Protein AF-A0A8R7JVH5-F1 (afdb_monomer_lite)

Organism: Triticum urartu (NCBI:txid4572)

pLDDT: mean 82.95, std 10.67, range [56.03, 96.56]

Structure (mmCIF, N/CA/C/O backbone):
data_AF-A0A8R7JVH5-F1
#
_entry.id   AF-A0A8R7JVH5-F1
#
loop_
_atom_site.group_PDB
_atom_site.id
_atom_site.type_symbol
_atom_site.label_atom_id
_atom_site.label_alt_id
_atom_site.label_comp_id
_atom_site.label_asym_id
_atom_site.label_entity_id
_atom_site.label_seq_id
_atom_site.pdbx_PDB_ins_code
_atom_site.Cartn_x
_atom_site.Cartn_y
_atom_site.Cartn_z
_atom_site.occupancy
_atom_site.B_iso_or_equiv
_atom_site.auth_seq_id
_atom_site.auth_comp_id
_atom_site.auth_asym_id
_atom_site.auth_atom_id
_atom_site.pdbx_PDB_model_num
ATOM 1 N N . MET A 1 1 ? 11.569 -6.814 -22.263 1.00 61.06 1 MET A N 1
ATOM 2 C CA . MET A 1 1 ? 10.632 -6.630 -23.396 1.00 61.06 1 MET A CA 1
ATOM 3 C C . MET A 1 1 ? 9.376 -7.491 -23.248 1.00 61.06 1 MET A C 1
ATOM 5 O O . MET A 1 1 ? 8.297 -6.925 -23.209 1.00 61.06 1 MET A O 1
ATOM 9 N N . ALA A 1 2 ? 9.496 -8.814 -23.059 1.00 65.81 2 ALA A N 1
ATOM 10 C CA . ALA A 1 2 ? 8.352 -9.741 -23.009 1.00 65.81 2 ALA A CA 1
ATOM 11 C C . ALA A 1 2 ? 7.255 -9.383 -21.983 1.00 65.81 2 ALA A C 1
ATOM 13 O O . ALA A 1 2 ? 6.077 -9.398 -22.316 1.00 65.81 2 ALA A O 1
ATOM 14 N N . ALA A 1 3 ? 7.624 -8.980 -20.762 1.00 66.06 3 ALA A N 1
ATOM 15 C CA . ALA A 1 3 ? 6.644 -8.572 -19.749 1.00 66.06 3 ALA A CA 1
ATOM 16 C C . ALA A 1 3 ? 5.829 -7.330 -20.166 1.00 66.06 3 ALA A C 1
ATOM 18 O O . ALA A 1 3 ? 4.646 -7.238 -19.873 1.00 66.06 3 ALA A O 1
ATOM 19 N N . PHE A 1 4 ? 6.441 -6.388 -20.891 1.00 68.06 4 PHE A N 1
ATOM 20 C CA . PHE A 1 4 ? 5.753 -5.194 -21.391 1.00 68.06 4 PHE A CA 1
ATOM 21 C C . PHE A 1 4 ? 4.767 -5.526 -22.515 1.00 68.06 4 PHE A C 1
ATOM 23 O O . PHE A 1 4 ? 3.662 -4.993 -22.540 1.00 68.06 4 PHE A O 1
ATOM 30 N N . GLU A 1 5 ? 5.157 -6.414 -23.429 1.00 69.81 5 GLU A N 1
ATOM 31 C CA . GLU A 1 5 ? 4.291 -6.882 -24.515 1.00 69.81 5 GLU A CA 1
ATOM 32 C C . GLU A 1 5 ? 3.105 -7.688 -23.984 1.00 69.81 5 GLU A C 1
ATOM 34 O O . GLU A 1 5 ? 1.975 -7.471 -24.417 1.00 69.81 5 GLU A O 1
ATOM 39 N N . LEU A 1 6 ? 3.338 -8.528 -22.972 1.00 69.81 6 LEU A N 1
ATOM 40 C CA . LEU A 1 6 ? 2.281 -9.232 -22.250 1.00 69.81 6 LEU A CA 1
ATOM 41 C C . LEU A 1 6 ? 1.278 -8.239 -21.646 1.00 69.81 6 LEU A C 1
ATOM 43 O O . LEU A 1 6 ? 0.077 -8.389 -21.833 1.00 69.81 6 LEU A O 1
ATOM 47 N N . CYS A 1 7 ? 1.748 -7.139 -21.057 1.00 69.19 7 CYS A N 1
ATOM 48 C CA . CYS A 1 7 ? 0.883 -6.087 -20.509 1.00 69.19 7 CYS A CA 1
ATOM 49 C C . CYS A 1 7 ? 0.197 -5.183 -21.535 1.00 69.19 7 CYS A C 1
ATOM 51 O O . CYS A 1 7 ? -0.615 -4.334 -21.158 1.00 69.19 7 CYS A O 1
ATOM 53 N N . LYS A 1 8 ? 0.495 -5.367 -22.824 1.00 68.12 8 LYS A N 1
ATOM 54 C CA . LYS A 1 8 ? -0.235 -4.758 -23.938 1.00 68.12 8 LYS A CA 1
ATOM 55 C C . LYS A 1 8 ? -1.264 -5.696 -24.568 1.00 68.12 8 LYS A C 1
ATOM 57 O O . LYS A 1 8 ? -1.973 -5.259 -25.475 1.00 68.12 8 LYS A O 1
ATOM 62 N N . THR A 1 9 ? -1.369 -6.952 -24.120 1.00 66.06 9 THR A N 1
ATOM 63 C CA . THR A 1 9 ? -2.405 -7.850 -24.642 1.00 66.06 9 THR A CA 1
ATOM 64 C C . THR A 1 9 ? -3.808 -7.335 -24.291 1.00 66.06 9 THR A C 1
ATOM 66 O O . THR A 1 9 ? -4.029 -6.780 -23.213 1.00 66.06 9 THR A O 1
ATOM 69 N N . PRO A 1 10 ? -4.765 -7.438 -25.230 1.00 57.81 10 PRO A N 1
ATOM 70 C CA . PRO A 1 10 ? -5.946 -6.581 -25.221 1.00 57.81 10 PRO A CA 1
ATOM 71 C C . PRO A 1 10 ? -7.013 -6.943 -24.184 1.00 57.81 10 PRO A C 1
ATOM 73 O O . PRO A 1 10 ? -7.925 -6.138 -23.991 1.00 57.81 10 PRO A O 1
ATOM 76 N N . ASN A 1 11 ? -6.960 -8.114 -23.535 1.00 64.19 11 ASN A N 1
ATOM 77 C CA . ASN A 1 11 ? -8.100 -8.555 -22.735 1.00 64.19 11 ASN A CA 1
ATOM 78 C C . ASN A 1 11 ? -7.737 -9.473 -21.557 1.00 64.19 11 ASN A C 1
ATOM 80 O O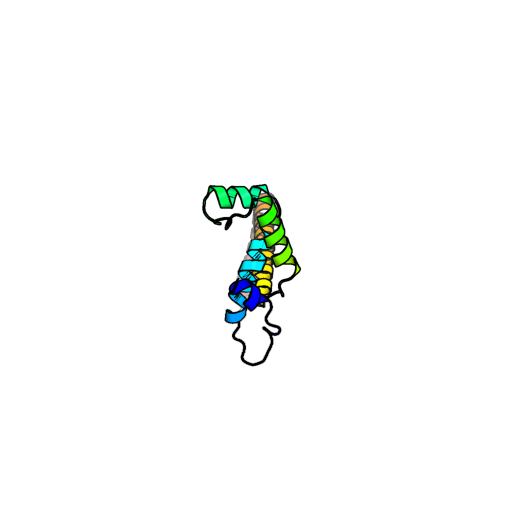 . ASN A 1 11 ? -7.743 -10.688 -21.698 1.00 64.19 11 ASN A O 1
ATOM 84 N N . PHE A 1 12 ? -7.500 -8.884 -20.380 1.00 62.88 12 PHE A N 1
ATOM 85 C CA . PHE A 1 12 ? -7.428 -9.623 -19.108 1.00 62.88 12 PHE A CA 1
ATOM 86 C C . PHE A 1 12 ? -8.813 -9.955 -18.520 1.00 62.88 12 PHE A C 1
ATOM 88 O O . PHE A 1 12 ? -8.907 -10.632 -17.509 1.00 62.88 12 PHE A O 1
ATOM 95 N N . GLU A 1 13 ? -9.889 -9.478 -19.154 1.00 59.78 13 GLU A N 1
ATOM 96 C CA . GLU A 1 13 ? -11.288 -9.685 -18.742 1.00 59.78 13 GLU A CA 1
ATOM 97 C C . GLU A 1 13 ? -12.018 -10.701 -19.646 1.00 59.78 13 GLU A C 1
ATOM 99 O O . GLU A 1 13 ? -13.223 -10.915 -19.513 1.00 59.78 13 GLU A O 1
ATOM 104 N N . ALA A 1 14 ? -11.316 -11.311 -20.608 1.00 64.88 14 ALA A N 1
ATOM 105 C CA . ALA A 1 14 ? -11.906 -12.302 -21.501 1.00 64.88 14 ALA A CA 1
ATOM 106 C C . ALA A 1 14 ? -12.155 -13.634 -20.779 1.00 64.88 14 ALA A C 1
ATOM 108 O O . ALA A 1 14 ? -11.360 -14.071 -19.948 1.00 64.88 14 ALA A O 1
ATOM 109 N N . ALA A 1 15 ? -13.246 -14.313 -21.145 1.00 56.03 15 ALA A N 1
ATOM 110 C CA . ALA A 1 15 ? -13.568 -15.633 -20.613 1.00 56.03 15 ALA A CA 1
ATOM 111 C C . ALA A 1 15 ? -12.416 -16.620 -20.883 1.00 56.03 15 ALA A C 1
ATOM 113 O O . ALA A 1 15 ? -12.089 -16.890 -22.038 1.00 56.03 15 ALA A O 1
ATOM 114 N N . GLY A 1 16 ? -11.819 -17.153 -19.812 1.00 61.53 16 GLY A N 1
ATOM 115 C CA . GLY A 1 16 ? -10.716 -18.117 -19.874 1.00 61.53 16 GLY A CA 1
ATOM 116 C C . GLY A 1 16 ? -9.324 -17.550 -19.578 1.00 61.53 16 GLY A C 1
ATOM 117 O O . GLY A 1 16 ? -8.377 -18.330 -19.553 1.00 61.53 16 GLY A O 1
ATOM 118 N N . VAL A 1 17 ? -9.193 -16.243 -19.332 1.00 63.72 17 VAL A N 1
ATOM 119 C CA . VAL A 1 17 ? -7.944 -15.646 -18.833 1.00 63.72 17 VAL A CA 1
ATOM 120 C C . VAL A 1 17 ? -7.874 -15.832 -17.323 1.00 63.72 17 VAL A C 1
ATOM 122 O O . VAL A 1 17 ? -8.851 -15.568 -16.621 1.00 63.72 17 VAL A O 1
ATOM 125 N N . GLN A 1 18 ? -6.746 -16.343 -16.838 1.00 64.88 18 GLN A N 1
ATOM 126 C CA . GLN A 1 18 ? -6.517 -16.521 -15.411 1.00 64.88 18 GLN A CA 1
ATOM 127 C C . GLN A 1 18 ? -6.127 -15.172 -14.810 1.00 64.88 18 GLN A C 1
ATOM 129 O O . GLN A 1 18 ? -5.401 -14.399 -15.437 1.00 64.88 18 GLN A O 1
ATOM 134 N N . ASP A 1 19 ? -6.597 -14.860 -13.601 1.00 64.31 19 ASP A N 1
ATOM 135 C CA . ASP A 1 19 ? -6.257 -13.590 -12.948 1.00 64.31 19 ASP A CA 1
ATOM 136 C C . ASP A 1 19 ? -4.727 -13.421 -12.877 1.00 64.31 19 ASP A C 1
ATOM 138 O O . ASP A 1 19 ? -4.201 -12.309 -13.035 1.00 64.31 19 ASP A O 1
ATOM 142 N N . GLU A 1 20 ? -4.009 -14.538 -12.694 1.00 67.88 20 GLU A N 1
ATOM 143 C CA . GLU A 1 20 ? -2.551 -14.674 -12.657 1.00 67.88 20 GLU A CA 1
ATOM 144 C C . GLU A 1 20 ? -1.863 -14.072 -13.891 1.00 67.88 20 GLU A C 1
ATOM 146 O O . GLU A 1 20 ? -0.769 -13.511 -13.770 1.00 67.88 20 GLU A O 1
ATOM 151 N N . ASP A 1 21 ? -2.529 -14.082 -15.048 1.00 68.44 21 ASP A N 1
ATOM 152 C CA . ASP A 1 21 ? -2.011 -13.533 -16.303 1.00 68.44 21 ASP A CA 1
ATOM 153 C C . ASP A 1 21 ? -1.853 -12.001 -16.236 1.00 68.44 21 ASP A C 1
ATOM 155 O O . ASP A 1 21 ? -1.035 -11.415 -16.947 1.00 68.44 21 ASP A O 1
ATOM 159 N N . SER A 1 22 ? -2.578 -11.334 -15.328 1.00 71.69 22 SER A N 1
ATOM 160 C CA . SER A 1 22 ? -2.493 -9.885 -15.089 1.00 71.69 22 SER A CA 1
ATOM 161 C C . SER A 1 22 ? -1.562 -9.493 -13.930 1.00 71.69 22 SER A C 1
ATOM 163 O O . SER A 1 22 ? -1.324 -8.298 -13.693 1.00 71.69 22 SER A O 1
ATOM 165 N N . ALA A 1 23 ? -1.015 -10.469 -13.193 1.00 72.75 23 ALA A N 1
ATOM 166 C CA . ALA A 1 23 ? -0.214 -10.225 -11.992 1.00 72.75 23 ALA A CA 1
ATOM 167 C C . ALA A 1 23 ? 1.064 -9.435 -12.308 1.00 72.75 23 ALA A C 1
ATOM 169 O O . ALA A 1 23 ? 1.354 -8.431 -11.655 1.00 72.75 23 ALA A O 1
ATOM 170 N N . VAL A 1 24 ? 1.792 -9.824 -13.360 1.00 76.44 24 VAL A N 1
ATOM 171 C CA . VAL A 1 24 ? 3.033 -9.148 -13.785 1.00 76.44 24 VAL A CA 1
ATOM 172 C C . VAL A 1 24 ? 2.771 -7.675 -14.113 1.00 76.44 24 VAL A C 1
ATOM 174 O O . VAL A 1 24 ? 3.516 -6.796 -13.678 1.00 76.44 24 VAL A O 1
ATOM 177 N N . CYS A 1 25 ? 1.672 -7.387 -14.809 1.00 76.81 25 CYS A N 1
ATOM 178 C CA . CYS A 1 25 ? 1.272 -6.026 -15.167 1.00 76.81 25 CYS A CA 1
ATOM 179 C C . CYS A 1 25 ? 0.890 -5.204 -13.949 1.00 76.81 25 CYS A C 1
ATOM 181 O O . CYS A 1 25 ? 1.239 -4.029 -13.846 1.00 76.81 25 CYS A O 1
ATOM 183 N N . SER A 1 26 ? 0.235 -5.849 -12.991 1.00 76.00 26 SER A N 1
ATOM 184 C CA . SER A 1 26 ? -0.165 -5.219 -11.745 1.00 76.00 26 SER A CA 1
ATOM 185 C C . SER A 1 26 ? 1.038 -4.811 -10.892 1.00 76.00 26 SER A C 1
ATOM 187 O O . SER A 1 26 ? 1.087 -3.683 -10.397 1.00 76.00 26 SER A O 1
ATOM 189 N N . TYR A 1 27 ? 2.052 -5.676 -10.788 1.00 80.06 27 TYR A N 1
ATOM 190 C CA . TYR A 1 27 ? 3.306 -5.346 -10.106 1.00 80.06 27 TYR A CA 1
ATOM 191 C C . TYR A 1 27 ? 4.104 -4.266 -10.833 1.00 80.06 27 TYR A C 1
ATOM 193 O O . TYR A 1 27 ? 4.600 -3.349 -10.183 1.00 80.06 27 TYR A O 1
ATOM 201 N N . LEU A 1 28 ? 4.199 -4.328 -12.164 1.00 83.31 28 LEU A N 1
ATOM 202 C CA . LEU A 1 28 ? 4.896 -3.307 -12.951 1.00 83.31 28 LEU A CA 1
ATOM 203 C C . LEU A 1 28 ? 4.243 -1.930 -12.812 1.00 83.31 28 LEU A C 1
ATOM 205 O O . LEU A 1 28 ? 4.949 -0.932 -12.690 1.00 83.31 28 LEU A O 1
ATOM 209 N N . HIS A 1 29 ? 2.912 -1.871 -12.778 1.00 82.75 29 HIS A N 1
ATOM 210 C CA . HIS A 1 29 ? 2.186 -0.618 -12.598 1.00 82.75 29 HIS A CA 1
ATOM 211 C C . HIS A 1 29 ? 2.388 -0.038 -11.190 1.00 82.75 29 HIS A C 1
ATOM 213 O O . HIS A 1 29 ? 2.638 1.159 -11.040 1.00 82.75 29 HIS A O 1
ATOM 219 N N . LEU A 1 30 ? 2.351 -0.884 -10.153 1.00 82.38 30 LEU A N 1
ATOM 220 C CA . LEU A 1 30 ? 2.660 -0.469 -8.783 1.00 82.38 30 LEU A CA 1
ATOM 221 C C . LEU A 1 30 ? 4.108 0.021 -8.660 1.00 82.38 30 LEU A C 1
ATOM 223 O O . LEU A 1 30 ? 4.366 1.056 -8.052 1.00 82.38 30 LEU A O 1
ATOM 227 N N . PHE A 1 31 ? 5.045 -0.700 -9.271 1.00 86.00 31 PHE A N 1
ATOM 228 C CA . PHE A 1 31 ? 6.456 -0.342 -9.284 1.00 86.00 31 PHE A CA 1
ATOM 229 C C . PHE A 1 31 ? 6.689 0.997 -9.993 1.00 86.00 31 PHE A C 1
ATOM 231 O O . PHE A 1 31 ? 7.354 1.868 -9.443 1.00 86.00 31 PHE A O 1
ATOM 238 N N . ALA A 1 32 ? 6.069 1.214 -11.156 1.00 86.44 32 ALA A N 1
ATOM 239 C CA . ALA A 1 32 ? 6.131 2.485 -11.873 1.00 86.44 32 ALA A CA 1
ATOM 240 C C . ALA A 1 32 ? 5.560 3.657 -11.056 1.00 86.44 32 ALA A C 1
ATOM 242 O O . ALA A 1 32 ? 6.128 4.744 -11.076 1.00 86.44 32 ALA A O 1
ATOM 243 N N . MET A 1 33 ? 4.480 3.439 -10.299 1.00 83.75 33 MET A N 1
ATOM 244 C CA . MET A 1 33 ? 3.897 4.460 -9.418 1.00 83.75 33 MET A CA 1
ATOM 245 C C . MET A 1 33 ? 4.843 4.875 -8.277 1.00 83.75 33 MET A C 1
ATOM 247 O O . MET A 1 33 ? 4.795 6.020 -7.836 1.00 83.75 33 MET A O 1
ATOM 251 N N . LEU A 1 34 ? 5.700 3.970 -7.795 1.00 85.44 34 LEU A N 1
ATOM 252 C CA . LEU A 1 34 ? 6.677 4.267 -6.738 1.00 85.44 34 LEU A CA 1
ATOM 253 C C . LEU A 1 34 ? 7.886 5.072 -7.248 1.00 85.44 34 LEU A C 1
ATOM 255 O O . LEU A 1 34 ? 8.590 5.705 -6.460 1.00 85.44 34 LEU A O 1
ATOM 259 N N . LEU A 1 35 ? 8.128 5.065 -8.559 1.00 88.12 35 LEU A N 1
ATOM 260 C CA . LEU A 1 35 ? 9.239 5.755 -9.208 1.00 88.12 35 LEU A CA 1
ATOM 261 C C . LEU A 1 35 ? 8.790 7.109 -9.758 1.00 88.12 35 LEU A C 1
ATOM 263 O O . LEU A 1 35 ? 8.745 7.319 -10.965 1.00 88.12 35 LEU A O 1
ATOM 267 N N . ASP A 1 36 ? 8.463 8.041 -8.865 1.00 85.56 36 ASP A N 1
ATOM 268 C CA . ASP A 1 36 ? 8.057 9.409 -9.219 1.00 85.56 36 ASP A CA 1
ATOM 269 C C . ASP A 1 36 ? 9.242 10.386 -9.367 1.00 85.56 36 ASP A C 1
ATOM 271 O O . ASP A 1 36 ? 9.102 11.460 -9.954 1.00 85.56 36 ASP A O 1
ATOM 275 N N . GLN A 1 37 ? 10.424 10.021 -8.859 1.00 89.19 37 GLN A N 1
ATOM 276 C CA . GLN A 1 37 ? 11.614 10.868 -8.853 1.00 89.19 37 GLN A CA 1
ATOM 277 C C . GLN A 1 37 ? 12.853 10.139 -9.373 1.00 89.19 37 GLN A C 1
ATOM 279 O O . GLN A 1 37 ? 13.099 8.970 -9.072 1.00 89.19 37 GLN A O 1
ATOM 284 N N . LYS A 1 38 ? 13.730 10.888 -10.060 1.00 91.06 38 LYS A N 1
ATOM 285 C CA . LYS A 1 38 ? 15.039 10.399 -10.542 1.00 91.06 38 LYS A CA 1
ATOM 286 C C . LYS A 1 38 ? 15.895 9.835 -9.410 1.00 91.06 38 LYS A C 1
ATOM 288 O O . LYS A 1 38 ? 16.699 8.938 -9.639 1.00 91.06 38 LYS A O 1
ATOM 293 N N . LYS A 1 39 ? 15.737 10.375 -8.197 1.00 92.31 39 LYS A N 1
ATOM 294 C CA . LYS A 1 39 ? 16.419 9.877 -7.003 1.00 92.31 39 LYS A CA 1
ATOM 295 C C . LYS A 1 39 ? 16.037 8.426 -6.709 1.00 92.31 39 LYS A C 1
ATOM 297 O O . LYS A 1 39 ? 16.933 7.616 -6.558 1.00 92.31 39 LYS A O 1
ATOM 302 N N . HIS A 1 40 ? 14.750 8.080 -6.727 1.00 91.56 40 HIS A N 1
ATOM 303 C CA . HIS A 1 40 ? 14.300 6.715 -6.430 1.00 91.56 40 HIS A CA 1
ATOM 304 C C . HIS A 1 40 ? 14.876 5.702 -7.423 1.00 91.56 40 HIS A C 1
ATOM 306 O O . HIS A 1 40 ? 15.343 4.639 -7.034 1.00 91.56 40 HIS A O 1
ATOM 312 N N . VAL A 1 41 ? 14.918 6.064 -8.708 1.00 90.50 41 VAL A N 1
ATOM 313 C CA . VAL A 1 41 ? 15.527 5.224 -9.749 1.00 90.50 41 VAL A CA 1
ATOM 314 C C . VAL A 1 41 ? 17.031 5.071 -9.532 1.00 90.50 41 VAL A C 1
ATOM 316 O O . VAL A 1 41 ? 17.558 3.970 -9.651 1.00 90.50 41 VAL A O 1
ATOM 319 N N . ARG A 1 42 ? 17.724 6.160 -9.187 1.00 91.88 42 ARG A N 1
ATOM 320 C CA . ARG A 1 42 ? 19.163 6.139 -8.914 1.00 91.88 42 ARG A CA 1
ATOM 321 C C . ARG A 1 42 ? 19.499 5.283 -7.699 1.00 91.88 42 ARG A C 1
ATOM 323 O O . ARG A 1 42 ? 20.375 4.437 -7.806 1.00 91.88 42 ARG A O 1
ATOM 330 N N . ASP A 1 43 ? 18.759 5.439 -6.605 1.00 92.50 43 ASP A N 1
ATOM 331 C CA . ASP A 1 43 ? 18.931 4.638 -5.393 1.00 92.50 43 ASP A CA 1
ATOM 332 C C . ASP A 1 43 ? 18.762 3.139 -5.719 1.00 92.50 43 ASP A C 1
ATOM 334 O O . ASP A 1 43 ? 19.534 2.305 -5.251 1.00 92.50 43 ASP A O 1
ATOM 338 N N . LEU A 1 44 ? 17.803 2.770 -6.578 1.00 91.38 44 LEU A N 1
ATOM 339 C CA . LEU A 1 44 ? 17.632 1.379 -7.020 1.00 91.38 44 LEU A CA 1
ATOM 340 C C . LEU A 1 44 ? 18.762 0.878 -7.926 1.00 91.38 44 LEU A C 1
ATOM 342 O O . LEU A 1 44 ? 19.112 -0.299 -7.853 1.00 91.38 44 LEU A O 1
ATOM 346 N N . GLN A 1 45 ? 19.322 1.740 -8.776 1.00 90.38 45 GLN A N 1
ATOM 347 C CA . GLN A 1 45 ? 20.472 1.401 -9.617 1.00 90.38 45 GLN A CA 1
ATOM 348 C C . GLN A 1 45 ? 21.741 1.206 -8.779 1.00 90.38 45 GLN A C 1
ATOM 350 O O . GLN A 1 45 ? 22.464 0.235 -8.983 1.00 90.38 45 GLN A O 1
ATOM 355 N N . GLU A 1 46 ? 21.987 2.091 -7.810 1.00 91.31 46 GLU A N 1
ATOM 356 C CA . GLU A 1 46 ? 23.130 2.021 -6.891 1.00 91.31 46 GLU A CA 1
ATOM 357 C C . GLU A 1 46 ? 23.067 0.784 -5.989 1.00 91.31 46 GLU A C 1
ATOM 359 O O . GLU A 1 46 ? 24.089 0.162 -5.716 1.00 91.31 46 GLU A O 1
ATOM 364 N N . ASN A 1 47 ? 21.864 0.378 -5.575 1.00 90.88 47 ASN A N 1
ATOM 365 C CA . ASN A 1 47 ? 21.654 -0.848 -4.803 1.00 90.88 47 ASN A CA 1
ATOM 366 C C . ASN A 1 47 ? 21.545 -2.113 -5.674 1.00 90.88 47 ASN A C 1
ATOM 368 O O . ASN A 1 47 ? 21.184 -3.170 -5.158 1.00 90.88 47 ASN A O 1
ATOM 372 N N . HIS A 1 48 ? 21.818 -2.021 -6.982 1.00 86.62 48 HIS A N 1
ATOM 373 C CA . HIS A 1 48 ? 21.725 -3.1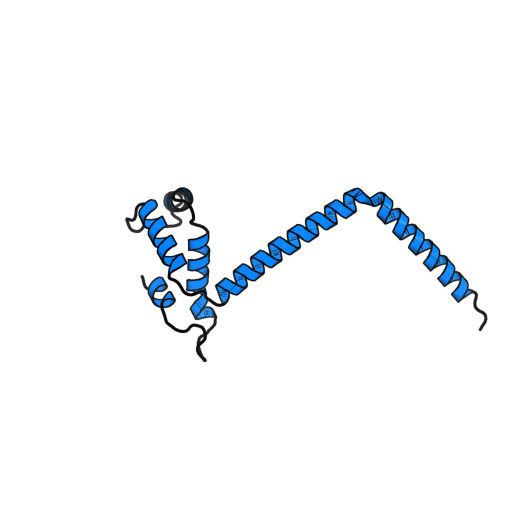30 -7.940 1.00 86.62 48 HIS A CA 1
ATOM 374 C C . HIS A 1 48 ? 20.354 -3.837 -7.965 1.00 86.62 48 HIS A C 1
ATOM 376 O O . HIS A 1 48 ? 20.246 -4.993 -8.367 1.00 86.62 48 HIS A O 1
ATOM 382 N N . VAL A 1 49 ? 19.286 -3.144 -7.554 1.00 86.81 49 VAL A N 1
ATOM 383 C CA . VAL A 1 49 ? 17.908 -3.662 -7.604 1.00 86.81 49 VAL A CA 1
ATOM 384 C C . VAL A 1 49 ? 17.378 -3.613 -9.032 1.00 86.81 49 VAL A C 1
ATOM 386 O O . VAL A 1 49 ? 16.664 -4.514 -9.467 1.00 86.81 49 VAL A O 1
ATOM 389 N N . ILE A 1 50 ? 17.738 -2.559 -9.767 1.00 85.25 50 ILE A N 1
ATOM 390 C CA . ILE A 1 50 ? 17.522 -2.482 -11.208 1.00 85.25 50 ILE A CA 1
ATOM 391 C C . ILE A 1 50 ? 18.872 -2.317 -11.890 1.00 85.25 50 ILE A C 1
ATOM 393 O O . ILE A 1 50 ? 19.576 -1.324 -11.713 1.00 85.25 50 ILE A O 1
ATOM 397 N N . GLU A 1 51 ? 19.234 -3.290 -12.710 1.00 77.00 51 GLU A N 1
ATOM 398 C CA . GLU A 1 51 ? 20.317 -3.099 -13.657 1.00 77.00 51 GLU A CA 1
ATOM 399 C C . GLU A 1 51 ? 19.747 -2.241 -14.781 1.00 77.00 51 GLU A C 1
ATOM 401 O O . GLU A 1 51 ? 18.863 -2.669 -15.519 1.00 77.00 51 GLU A O 1
ATOM 406 N N . GLY A 1 52 ? 20.195 -0.987 -14.877 1.00 68.06 52 GLY A N 1
ATOM 407 C CA . GLY A 1 52 ? 19.633 0.004 -15.799 1.00 68.06 52 GLY A CA 1
ATOM 408 C C . GLY A 1 52 ? 19.664 -0.396 -17.278 1.00 68.06 52 GLY A C 1
ATOM 409 O O . GLY A 1 52 ? 19.189 0.371 -18.099 1.00 68.06 52 GLY A O 1
ATOM 410 N N . GLY A 1 53 ? 20.226 -1.551 -17.656 1.00 72.06 53 GLY A N 1
ATOM 411 C CA . GLY A 1 53 ? 20.269 -2.022 -19.043 1.00 72.06 53 GLY A CA 1
ATOM 412 C C . GLY A 1 53 ? 20.994 -1.058 -19.987 1.00 72.06 53 GLY A C 1
ATOM 413 O O . GLY A 1 53 ? 20.729 -1.066 -21.183 1.00 72.06 53 GLY A O 1
ATOM 414 N N . GLY A 1 54 ? 21.862 -0.194 -19.444 1.00 79.94 54 GLY A N 1
ATOM 415 C CA . GLY A 1 54 ? 22.504 0.912 -20.161 1.00 79.94 54 GLY A CA 1
ATOM 416 C C . GLY A 1 54 ? 21.749 2.249 -20.124 1.00 79.94 54 GLY A C 1
ATOM 417 O O . GLY A 1 54 ? 22.281 3.240 -20.611 1.00 79.94 54 GLY A O 1
ATOM 418 N N . LEU A 1 55 ? 20.554 2.308 -19.528 1.00 86.00 55 LEU A N 1
ATOM 419 C CA . LEU A 1 55 ? 19.776 3.534 -19.336 1.00 86.00 55 LEU A CA 1
ATOM 420 C C . LEU A 1 55 ? 20.317 4.346 -18.158 1.00 86.00 55 LEU A C 1
ATOM 422 O O . LEU A 1 55 ? 20.530 3.834 -17.051 1.00 86.00 55 LEU A O 1
ATOM 426 N N . THR A 1 56 ? 20.442 5.651 -18.367 1.00 90.25 56 THR A N 1
ATOM 427 C CA . THR A 1 56 ? 20.636 6.612 -17.281 1.00 90.25 56 THR A CA 1
ATOM 428 C C . THR A 1 56 ? 19.430 6.603 -16.336 1.00 90.25 56 THR A C 1
ATOM 430 O O . THR A 1 56 ? 18.322 6.220 -16.714 1.00 90.25 56 THR A O 1
ATOM 433 N N . SER A 1 57 ? 19.597 7.079 -15.096 1.00 90.69 57 SER A N 1
ATOM 434 C CA . SER A 1 57 ? 18.477 7.157 -14.139 1.00 90.69 57 SER A CA 1
ATOM 435 C C . SER A 1 57 ? 17.303 8.000 -14.655 1.00 90.69 57 SER A C 1
ATOM 437 O O . SER A 1 57 ? 16.173 7.833 -14.211 1.00 90.69 57 SER A O 1
ATOM 439 N N . GLU A 1 58 ? 17.563 8.932 -15.573 1.00 91.81 58 GLU A N 1
ATOM 440 C CA . GLU A 1 58 ? 16.537 9.786 -16.167 1.00 91.81 58 GLU A CA 1
ATOM 441 C C . GLU A 1 58 ? 15.767 9.075 -17.280 1.00 91.81 58 GLU A C 1
ATOM 443 O O . GLU A 1 58 ? 14.538 9.096 -17.285 1.00 91.81 58 GLU A O 1
ATOM 448 N N . GLU A 1 59 ? 16.469 8.366 -18.162 1.00 91.50 59 GLU A N 1
ATOM 449 C CA . GLU A 1 59 ? 15.841 7.541 -19.197 1.00 91.50 59 GLU A CA 1
ATOM 450 C C . GLU A 1 59 ? 15.055 6.381 -18.581 1.00 91.50 59 GLU A C 1
ATOM 452 O O . GLU A 1 59 ? 13.936 6.094 -19.003 1.00 91.50 59 GLU A O 1
ATOM 457 N N . ALA A 1 60 ? 15.588 5.758 -17.528 1.00 90.69 60 ALA A N 1
ATOM 458 C CA . ALA A 1 60 ? 14.884 4.726 -16.778 1.00 90.69 60 ALA A CA 1
ATOM 459 C C . ALA A 1 60 ? 13.613 5.283 -16.108 1.00 90.69 60 ALA A C 1
ATOM 461 O O . ALA A 1 60 ? 12.555 4.660 -16.196 1.00 90.69 60 ALA A O 1
ATOM 462 N N . LEU A 1 61 ? 13.666 6.482 -15.513 1.00 92.38 61 LEU A N 1
ATOM 463 C CA . LEU A 1 61 ? 12.475 7.145 -14.969 1.00 92.38 61 LEU A CA 1
ATOM 464 C C . LEU A 1 61 ? 11.422 7.409 -16.054 1.00 92.38 61 LEU A C 1
ATOM 466 O O . LEU A 1 61 ? 10.239 7.126 -15.852 1.00 92.38 61 LEU A O 1
ATOM 470 N N . GLN A 1 62 ? 11.836 7.933 -17.211 1.00 91.06 62 GLN A N 1
ATOM 471 C CA . GLN A 1 62 ? 10.930 8.167 -18.336 1.00 91.06 62 GLN A CA 1
ATOM 472 C C . GLN A 1 62 ? 10.318 6.864 -18.854 1.00 91.06 62 GLN A C 1
ATOM 474 O O . GLN A 1 62 ? 9.119 6.819 -19.130 1.00 91.06 62 GLN A O 1
ATOM 479 N N . PHE A 1 63 ? 11.107 5.793 -18.928 1.00 87.38 63 PHE A N 1
ATOM 480 C CA . PHE A 1 63 ? 10.639 4.469 -19.311 1.00 87.38 63 PHE A CA 1
ATOM 481 C C . PHE A 1 63 ? 9.561 3.948 -18.354 1.00 87.38 63 PHE A C 1
ATOM 483 O O . PHE A 1 63 ? 8.470 3.594 -18.804 1.00 87.38 63 PHE A O 1
ATOM 490 N N . PHE A 1 64 ? 9.806 3.975 -17.040 1.00 87.56 64 PHE A N 1
ATOM 491 C CA . PHE A 1 64 ? 8.811 3.550 -16.048 1.00 87.56 64 PHE A CA 1
ATOM 492 C C . PHE A 1 64 ? 7.571 4.448 -16.041 1.00 87.56 64 PHE A C 1
ATOM 494 O O . PHE A 1 64 ? 6.453 3.946 -15.951 1.00 87.56 64 PHE A O 1
ATOM 501 N N . THR A 1 65 ? 7.733 5.757 -16.238 1.00 88.31 65 THR A N 1
ATOM 502 C CA . THR A 1 65 ? 6.602 6.690 -16.376 1.00 88.31 65 THR A CA 1
ATOM 503 C C . THR A 1 65 ? 5.756 6.365 -17.610 1.00 88.31 65 THR A C 1
ATOM 505 O O . THR A 1 65 ? 4.526 6.384 -17.555 1.00 88.31 65 THR A O 1
ATOM 508 N N . CYS A 1 66 ? 6.403 6.052 -18.734 1.00 86.38 66 CYS A N 1
ATOM 509 C CA . CYS A 1 66 ? 5.739 5.643 -19.968 1.00 86.38 66 CYS A CA 1
ATOM 510 C C . CYS A 1 66 ? 4.997 4.314 -19.782 1.00 86.38 66 CYS A C 1
ATOM 512 O O . CYS A 1 66 ? 3.854 4.181 -20.215 1.00 86.38 66 CYS A O 1
ATOM 514 N N . ILE A 1 67 ? 5.609 3.361 -19.080 1.00 83.25 67 ILE A N 1
ATOM 515 C CA . ILE A 1 67 ? 4.980 2.104 -18.678 1.00 83.25 67 ILE A CA 1
ATOM 516 C C . ILE A 1 67 ? 3.727 2.358 -17.837 1.00 83.25 67 ILE A C 1
ATOM 518 O O . ILE A 1 67 ? 2.653 1.890 -18.205 1.00 83.25 67 ILE A O 1
ATOM 522 N N . GLY A 1 68 ? 3.842 3.131 -16.755 1.00 81.75 68 GLY A N 1
ATOM 523 C CA . GLY A 1 68 ? 2.723 3.403 -15.854 1.00 81.75 68 GLY A CA 1
ATOM 524 C C . GLY A 1 68 ? 1.553 4.084 -16.564 1.00 81.75 68 GLY A C 1
ATOM 525 O O . GLY A 1 68 ? 0.404 3.758 -16.310 1.00 81.75 68 GLY A O 1
ATOM 526 N N . LYS A 1 69 ? 1.819 4.982 -17.519 1.00 81.12 69 LYS A N 1
ATOM 527 C CA . LYS A 1 69 ? 0.757 5.673 -18.271 1.00 81.12 69 LYS A CA 1
ATOM 528 C C . LYS A 1 69 ? 0.077 4.814 -19.336 1.00 81.12 69 LYS A C 1
ATOM 530 O O . LYS A 1 69 ? -1.079 5.069 -19.653 1.00 81.12 69 LYS A O 1
ATOM 535 N N . ASN A 1 70 ? 0.796 3.857 -19.922 1.00 77.19 70 ASN A N 1
ATOM 536 C CA . ASN A 1 70 ? 0.339 3.140 -21.116 1.00 77.19 70 ASN A CA 1
ATOM 537 C C . ASN A 1 70 ? -0.000 1.663 -20.870 1.00 77.19 70 ASN A C 1
ATOM 539 O O . ASN A 1 70 ? -0.443 0.987 -21.798 1.00 77.19 70 ASN A O 1
ATOM 543 N N . MET A 1 71 ? 0.211 1.142 -19.659 1.00 75.38 71 MET A N 1
ATOM 544 C CA . MET A 1 71 ? -0.265 -0.188 -19.276 1.00 75.38 71 MET A CA 1
ATOM 545 C C . MET A 1 71 ? -1.719 -0.140 -18.820 1.00 75.38 71 MET A C 1
ATOM 547 O O . MET A 1 71 ? -2.129 0.763 -18.090 1.00 75.38 71 MET A O 1
ATOM 551 N N . ARG A 1 72 ? -2.489 -1.162 -19.200 1.00 70.00 72 ARG A N 1
ATOM 552 C CA . ARG A 1 72 ? -3.839 -1.366 -18.675 1.00 70.00 72 ARG A CA 1
ATOM 553 C C . ARG A 1 72 ? -3.761 -1.784 -17.202 1.00 70.00 72 ARG A C 1
ATOM 555 O O . ARG A 1 72 ? -2.853 -2.514 -16.805 1.00 70.00 72 ARG A O 1
ATOM 562 N N . LEU A 1 73 ? -4.712 -1.318 -16.395 1.00 70.62 73 LEU A N 1
ATOM 563 C CA . LEU A 1 73 ? -4.826 -1.717 -14.993 1.00 70.62 73 LEU A CA 1
ATOM 564 C C . LEU A 1 73 ? -5.271 -3.183 -14.933 1.00 70.62 73 LEU A C 1
ATOM 566 O O . LEU A 1 73 ? -6.326 -3.526 -15.462 1.00 70.62 73 LEU A O 1
ATOM 570 N N . GLY A 1 74 ? -4.457 -4.043 -14.321 1.00 70.56 74 GLY A N 1
ATOM 571 C CA . GLY A 1 74 ? -4.844 -5.425 -14.034 1.00 70.56 74 GLY A CA 1
ATOM 572 C C . GLY A 1 74 ? -5.801 -5.502 -12.842 1.00 70.56 74 GLY A C 1
ATOM 573 O O . GLY A 1 74 ? -5.805 -4.618 -11.981 1.00 70.56 74 GLY A O 1
ATOM 574 N N . LEU A 1 75 ? -6.588 -6.576 -12.758 1.00 71.88 75 LEU A N 1
ATOM 575 C CA . LEU A 1 75 ? -7.500 -6.813 -11.631 1.00 71.88 75 LEU A CA 1
ATOM 576 C C . LEU A 1 75 ? -6.738 -6.882 -10.299 1.00 71.88 75 LEU A C 1
ATOM 578 O O . LEU A 1 75 ? -7.146 -6.260 -9.317 1.00 71.88 75 LEU A O 1
ATOM 582 N N . PHE A 1 76 ? -5.569 -7.530 -10.291 1.00 73.19 76 PHE A N 1
ATOM 583 C CA . PHE A 1 76 ? -4.694 -7.570 -9.118 1.00 73.19 76 PHE A CA 1
ATOM 584 C C . PHE A 1 76 ? -4.196 -6.190 -8.682 1.00 73.19 76 PHE A C 1
ATOM 586 O O . PHE A 1 76 ? -4.076 -5.938 -7.485 1.00 73.19 76 PHE A O 1
ATOM 593 N N . TYR A 1 77 ? -3.925 -5.276 -9.616 1.00 75.12 77 TYR A N 1
ATOM 594 C CA . TYR A 1 77 ? -3.518 -3.913 -9.276 1.00 75.12 77 TYR A CA 1
ATOM 595 C C . TYR A 1 77 ? -4.625 -3.195 -8.507 1.00 75.12 77 TYR A C 1
ATOM 597 O O . TYR A 1 77 ? -4.367 -2.606 -7.458 1.00 75.12 77 TYR A O 1
ATOM 605 N N . LEU A 1 78 ? -5.860 -3.279 -9.007 1.00 78.44 78 LEU A N 1
ATOM 606 C CA . LEU A 1 78 ? -7.016 -2.668 -8.356 1.00 78.44 78 LEU A CA 1
ATOM 607 C C . LEU A 1 78 ? -7.243 -3.264 -6.964 1.00 78.44 78 LEU A C 1
ATOM 609 O O . LEU A 1 78 ? -7.398 -2.511 -6.003 1.00 78.44 78 LEU A O 1
ATOM 613 N N . ASP A 1 79 ? -7.183 -4.590 -6.832 1.00 81.94 79 ASP A N 1
ATOM 614 C CA . ASP A 1 79 ? -7.312 -5.271 -5.540 1.00 81.94 79 ASP A CA 1
ATOM 615 C C . ASP A 1 79 ? -6.223 -4.832 -4.542 1.00 81.94 79 ASP A C 1
A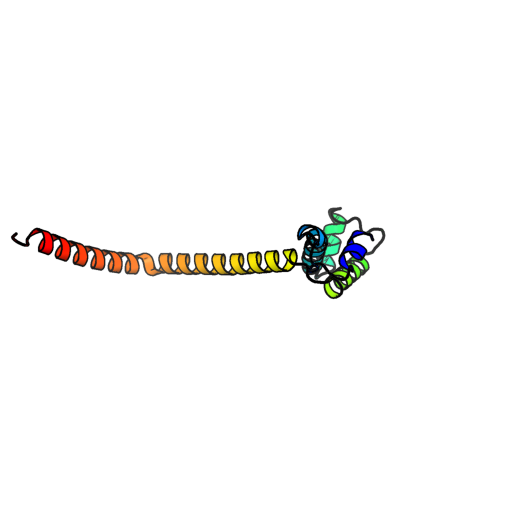TOM 617 O O . ASP A 1 79 ? -6.523 -4.498 -3.392 1.00 81.94 79 ASP A O 1
ATOM 621 N N . ILE A 1 80 ? -4.962 -4.736 -4.981 1.00 81.94 80 ILE A N 1
ATOM 622 C CA . ILE A 1 80 ? -3.852 -4.260 -4.143 1.00 81.94 80 ILE A CA 1
ATOM 623 C C . ILE A 1 80 ? -4.083 -2.812 -3.694 1.00 81.94 80 ILE A C 1
ATOM 625 O O . ILE A 1 80 ? -3.926 -2.513 -2.507 1.00 81.94 80 ILE A O 1
ATOM 629 N N . ILE A 1 81 ? -4.477 -1.910 -4.597 1.00 83.81 81 ILE A N 1
ATOM 630 C CA . ILE A 1 81 ? -4.742 -0.506 -4.250 1.00 83.81 81 ILE A CA 1
ATOM 631 C C . ILE A 1 81 ? -5.898 -0.395 -3.249 1.00 83.81 81 ILE A C 1
ATOM 633 O O . ILE A 1 81 ? -5.756 0.300 -2.239 1.00 83.81 81 ILE A O 1
ATOM 637 N N . ILE A 1 82 ? -6.989 -1.137 -3.456 1.00 87.38 82 ILE A N 1
ATOM 638 C CA . ILE A 1 82 ? -8.127 -1.187 -2.526 1.00 87.38 82 ILE A CA 1
ATOM 639 C C . ILE A 1 82 ? -7.678 -1.701 -1.152 1.00 87.38 82 ILE A C 1
ATOM 641 O O . ILE A 1 82 ? -8.021 -1.116 -0.122 1.00 87.38 82 ILE A O 1
ATOM 645 N N . LYS A 1 83 ? -6.873 -2.768 -1.104 1.00 86.25 83 LYS A N 1
ATOM 646 C CA . LYS A 1 83 ? -6.320 -3.305 0.150 1.00 86.25 83 LYS A CA 1
ATOM 647 C C . LYS A 1 83 ? -5.432 -2.288 0.866 1.00 86.25 83 LYS A C 1
ATOM 649 O O . LYS A 1 83 ? -5.555 -2.131 2.082 1.00 86.25 83 LYS A O 1
ATOM 654 N N . ILE A 1 84 ? -4.579 -1.567 0.138 1.00 85.25 84 ILE A N 1
ATOM 655 C CA . ILE A 1 84 ? -3.727 -0.505 0.694 1.00 85.25 84 ILE A CA 1
ATOM 656 C C . ILE A 1 84 ? -4.581 0.629 1.270 1.00 85.25 84 ILE A C 1
ATOM 658 O O . ILE A 1 84 ? -4.305 1.109 2.373 1.00 85.25 84 ILE A O 1
ATOM 662 N N . GLU A 1 85 ? -5.617 1.064 0.555 1.00 87.50 85 GLU A N 1
ATOM 663 C CA . GLU A 1 85 ? -6.505 2.133 1.010 1.00 87.50 85 GLU A CA 1
ATOM 664 C C . GLU A 1 85 ? -7.301 1.717 2.253 1.00 87.50 85 GLU A C 1
ATOM 666 O O . GLU A 1 85 ? -7.320 2.443 3.254 1.00 87.50 85 GLU A O 1
ATOM 671 N N . ASN A 1 86 ? -7.858 0.505 2.249 1.00 89.44 86 ASN A N 1
ATOM 672 C CA . ASN A 1 86 ? -8.540 -0.074 3.404 1.00 89.44 86 ASN A CA 1
ATOM 673 C C . ASN A 1 86 ? -7.608 -0.190 4.613 1.00 89.44 86 ASN A C 1
ATOM 675 O O . ASN A 1 86 ? -7.993 0.168 5.728 1.00 89.44 86 ASN A O 1
ATOM 679 N N . PHE A 1 87 ? -6.361 -0.619 4.405 1.00 87.19 87 PHE A N 1
ATOM 680 C CA . PHE A 1 87 ? -5.360 -0.676 5.463 1.00 87.19 87 PHE A CA 1
ATOM 681 C C . PHE A 1 87 ? -5.054 0.714 6.036 1.00 87.19 87 PHE A C 1
ATOM 683 O O . PHE A 1 87 ? -5.072 0.891 7.257 1.00 87.19 87 PHE A O 1
ATOM 690 N N . LYS A 1 88 ? -4.825 1.723 5.183 1.00 82.94 88 LYS A N 1
ATOM 691 C CA . LYS A 1 88 ? -4.593 3.114 5.616 1.00 82.94 88 LYS A CA 1
ATOM 692 C C . LYS A 1 88 ? -5.776 3.655 6.417 1.00 82.94 88 LYS A C 1
ATOM 694 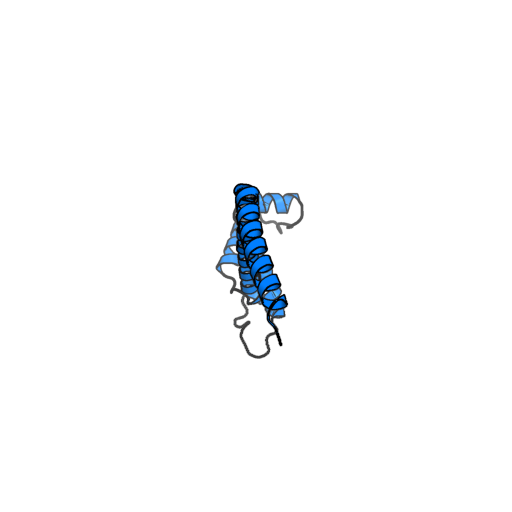O O . LYS A 1 88 ? -5.576 4.230 7.490 1.00 82.94 88 LYS A O 1
ATOM 699 N N . ARG A 1 89 ? -7.001 3.437 5.931 1.00 90.19 89 ARG A N 1
ATOM 700 C CA . ARG A 1 89 ? -8.236 3.861 6.600 1.00 90.19 89 ARG A CA 1
ATOM 701 C C . ARG A 1 89 ? -8.395 3.186 7.957 1.00 90.19 89 ARG A C 1
ATOM 703 O O . ARG A 1 89 ? -8.621 3.877 8.948 1.00 90.19 89 ARG A O 1
ATOM 710 N N . ASN A 1 90 ? -8.232 1.865 8.017 1.00 90.69 90 ASN A N 1
ATOM 711 C CA . ASN A 1 90 ? -8.360 1.111 9.259 1.00 90.69 90 ASN A CA 1
ATOM 712 C C . ASN A 1 90 ? -7.287 1.525 10.273 1.00 90.69 90 ASN A C 1
ATOM 714 O O . ASN A 1 90 ? -7.601 1.815 11.422 1.00 90.69 90 ASN A O 1
ATOM 718 N N . ARG A 1 91 ? -6.027 1.669 9.843 1.00 88.06 91 ARG A N 1
ATOM 719 C CA . ARG A 1 91 ? -4.936 2.158 10.698 1.00 88.06 91 ARG A CA 1
ATOM 720 C C . ARG A 1 91 ? -5.230 3.550 11.261 1.00 88.06 91 ARG A C 1
ATOM 722 O O . ARG A 1 91 ? -5.010 3.783 12.446 1.00 88.06 91 ARG A O 1
ATOM 729 N N . SER A 1 92 ? -5.729 4.466 10.431 1.00 89.94 92 SER A N 1
ATOM 730 C CA . SER A 1 92 ? -6.106 5.816 10.868 1.00 89.94 92 SER A CA 1
ATOM 731 C C . SER A 1 92 ? -7.250 5.783 11.885 1.00 89.94 92 SER A C 1
ATOM 733 O O . SER A 1 92 ? -7.176 6.447 12.920 1.00 89.94 92 SER A O 1
ATOM 735 N N . PHE A 1 93 ? -8.275 4.964 11.634 1.00 92.62 93 PHE A N 1
ATOM 736 C CA . PHE A 1 93 ? -9.392 4.773 12.554 1.00 92.62 93 PHE A CA 1
ATOM 737 C C . PHE A 1 93 ? -8.932 4.207 13.901 1.00 92.62 93 PHE A C 1
ATOM 739 O O . PHE A 1 93 ? -9.259 4.789 14.932 1.00 92.62 93 PHE A O 1
ATOM 746 N N . LEU A 1 94 ? -8.121 3.144 13.892 1.00 91.44 94 LEU A N 1
ATOM 747 C CA . LEU A 1 94 ? -7.565 2.520 15.096 1.00 91.44 94 LEU A CA 1
ATOM 748 C C . LEU A 1 94 ? -6.704 3.493 15.905 1.00 91.44 94 LEU A C 1
ATOM 750 O O . LEU A 1 94 ? -6.813 3.557 17.126 1.00 91.44 94 LEU A O 1
ATOM 754 N N . LEU A 1 95 ? -5.865 4.289 15.238 1.00 91.44 95 LEU A N 1
ATOM 755 C CA . LEU A 1 95 ? -5.051 5.290 15.921 1.00 91.44 95 LEU A CA 1
ATOM 756 C C . LEU A 1 95 ? -5.929 6.377 16.553 1.00 91.44 95 LEU A C 1
ATOM 758 O O . LEU A 1 95 ? -5.709 6.778 17.696 1.00 91.44 95 LEU A O 1
ATOM 762 N N . ARG A 1 96 ? -6.950 6.843 15.828 1.00 92.38 96 ARG A N 1
ATOM 763 C CA . ARG A 1 96 ? -7.876 7.865 16.320 1.00 92.38 96 ARG A CA 1
ATOM 764 C C . ARG A 1 96 ? -8.724 7.355 17.483 1.00 92.38 96 ARG A C 1
ATOM 766 O O . ARG A 1 96 ? -8.898 8.093 18.451 1.00 92.38 96 ARG A O 1
ATOM 773 N N . SER A 1 97 ? -9.229 6.124 17.413 1.00 89.88 97 SER A N 1
ATOM 774 C CA . SER A 1 97 ? -9.989 5.506 18.502 1.00 89.88 97 SER A CA 1
ATOM 775 C C . SER A 1 97 ? -9.105 5.283 19.726 1.00 89.88 97 SER A C 1
ATOM 777 O O . SER A 1 97 ? -9.514 5.639 20.827 1.00 89.88 97 SER A O 1
ATOM 779 N N . TYR A 1 98 ? -7.874 4.798 19.543 1.00 93.50 98 TYR A N 1
ATOM 780 C CA . TYR A 1 98 ? -6.902 4.630 20.621 1.00 93.50 98 TYR A CA 1
ATOM 781 C C . TYR A 1 98 ? -6.608 5.955 21.332 1.00 93.50 98 TYR A C 1
ATOM 783 O O . TYR A 1 98 ? -6.745 6.047 22.552 1.00 93.50 98 TYR A O 1
ATOM 791 N N . LEU A 1 99 ? -6.290 7.013 20.577 1.00 93.50 99 LEU A N 1
ATOM 792 C CA . LEU A 1 99 ? -6.045 8.346 21.136 1.00 93.50 99 LEU A CA 1
ATOM 793 C C . LEU A 1 99 ? -7.283 8.913 21.839 1.00 93.50 99 LEU A C 1
ATOM 795 O O . LEU A 1 99 ? -7.165 9.541 22.892 1.00 93.50 99 LEU A O 1
ATOM 799 N N . PHE A 1 100 ? -8.475 8.689 21.284 1.00 92.69 100 PHE A N 1
ATOM 800 C CA . PHE A 1 100 ? -9.729 9.112 21.901 1.00 92.69 100 PHE A CA 1
ATOM 801 C C . PHE A 1 100 ? -9.985 8.398 23.230 1.00 92.69 100 PHE A C 1
ATOM 803 O O . PHE A 1 100 ? -10.348 9.055 24.207 1.00 92.69 100 PHE A O 1
ATOM 810 N N . ILE A 1 101 ? -9.776 7.081 23.271 1.00 93.12 101 ILE A N 1
ATOM 811 C CA . ILE A 1 101 ? -9.915 6.261 24.474 1.00 93.12 101 ILE A CA 1
ATOM 812 C C . ILE A 1 101 ? -8.919 6.742 25.525 1.00 93.12 101 ILE A C 1
ATOM 814 O O . ILE A 1 101 ? -9.343 7.154 26.599 1.00 93.12 101 ILE A O 1
ATOM 818 N N . MET A 1 102 ? -7.631 6.824 25.181 1.00 90.56 102 MET A N 1
ATOM 819 C CA . MET A 1 102 ? -6.579 7.299 26.084 1.00 90.56 102 MET A CA 1
ATOM 820 C C . MET A 1 102 ? -6.874 8.687 2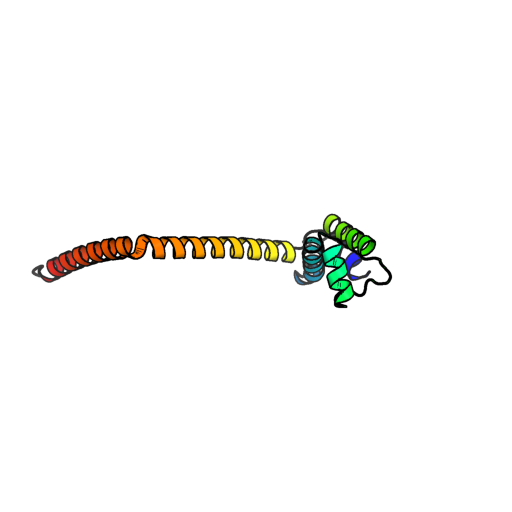6.663 1.00 90.56 102 MET A C 1
ATOM 822 O O . MET A 1 102 ? -6.774 8.887 27.871 1.00 90.56 102 MET A O 1
ATOM 826 N N . LYS A 1 103 ? -7.301 9.640 25.827 1.00 95.62 103 LYS A N 1
ATOM 827 C CA . LYS A 1 103 ? -7.634 11.003 26.267 1.00 95.62 103 LYS A CA 1
ATOM 828 C C . LYS A 1 103 ? -8.852 11.054 27.193 1.00 95.62 103 LYS A C 1
ATOM 830 O O . LYS A 1 103 ? -8.946 11.949 28.029 1.00 95.62 103 LYS A O 1
ATOM 835 N N . ASN A 1 104 ? -9.803 10.136 27.030 1.00 93.12 104 ASN A N 1
ATOM 836 C CA . ASN A 1 104 ? -11.081 10.158 27.740 1.00 93.12 104 ASN A CA 1
ATOM 837 C C . ASN A 1 104 ? -11.263 8.975 28.704 1.00 93.12 104 ASN A C 1
ATOM 839 O O . ASN A 1 104 ? -12.390 8.738 29.133 1.00 93.12 104 ASN A O 1
ATOM 843 N N . MET A 1 105 ? -10.190 8.269 29.085 1.00 92.50 105 MET A N 1
ATOM 844 C CA . MET A 1 105 ? -10.255 7.056 29.915 1.00 92.50 105 MET A CA 1
ATOM 845 C C . MET A 1 105 ? -11.110 7.241 31.167 1.00 92.50 105 MET A C 1
ATOM 847 O O . MET A 1 105 ? -12.024 6.459 31.404 1.00 92.50 105 MET A O 1
ATOM 851 N N . ASN A 1 106 ? -10.887 8.319 31.922 1.00 93.19 106 ASN A N 1
ATOM 852 C CA . ASN A 1 106 ? -11.631 8.578 33.158 1.00 93.19 106 ASN A CA 1
ATOM 853 C C . ASN A 1 106 ? -13.137 8.748 32.902 1.00 93.19 106 ASN A C 1
ATOM 855 O O . ASN A 1 106 ? -13.959 8.277 33.683 1.00 93.19 106 ASN A O 1
ATOM 859 N N . LYS A 1 107 ? -13.511 9.383 31.783 1.00 94.25 107 LYS A N 1
ATOM 860 C CA . LYS A 1 107 ? -14.918 9.554 31.389 1.00 94.25 107 LYS A CA 1
ATOM 861 C C . LYS A 1 107 ? -15.534 8.226 30.957 1.00 94.25 107 LYS A C 1
ATOM 863 O O . LYS A 1 107 ? -16.667 7.937 31.320 1.00 94.25 107 LYS A O 1
ATOM 868 N N . ILE A 1 108 ? -14.784 7.415 30.211 1.00 91.75 108 ILE A N 1
ATOM 869 C CA . ILE A 1 108 ? -15.221 6.088 29.765 1.00 91.75 108 ILE A CA 1
ATOM 870 C C . ILE A 1 108 ? -15.458 5.176 30.974 1.00 91.75 108 ILE A C 1
ATOM 872 O O . ILE A 1 108 ? -16.517 4.565 31.065 1.00 91.75 108 ILE A O 1
ATOM 876 N N . ILE A 1 109 ? -14.528 5.147 31.935 1.00 94.56 109 ILE A N 1
ATOM 877 C CA . ILE A 1 109 ? -14.674 4.385 33.184 1.00 94.56 109 ILE A CA 1
ATOM 878 C C . ILE A 1 109 ? -15.922 4.837 33.949 1.00 94.56 109 ILE A C 1
ATOM 880 O O . ILE A 1 109 ? -16.695 3.994 34.397 1.00 94.56 109 ILE A O 1
ATOM 884 N N . ALA A 1 110 ? -16.161 6.148 34.056 1.00 96.56 110 ALA A N 1
ATOM 885 C CA . ALA A 1 110 ? -17.349 6.669 34.726 1.00 96.56 110 ALA A CA 1
ATOM 886 C C . ALA A 1 110 ? -18.650 6.198 34.052 1.00 96.56 110 ALA A C 1
ATOM 888 O O . ALA A 1 110 ? -19.548 5.707 34.732 1.00 96.56 110 ALA A O 1
ATOM 889 N N . VAL A 1 111 ? -18.738 6.282 32.720 1.00 95.88 111 VAL A N 1
ATOM 890 C CA . VAL A 1 111 ? -19.913 5.820 31.961 1.00 95.88 111 VAL A CA 1
ATOM 891 C C . VAL A 1 111 ? -20.125 4.312 32.123 1.00 95.88 111 VAL A C 1
ATOM 893 O O . VAL A 1 111 ? -21.247 3.887 32.389 1.00 95.88 111 VAL A O 1
ATOM 896 N N . ILE A 1 112 ? -19.062 3.506 32.028 1.00 94.62 112 ILE A N 1
ATOM 897 C CA . ILE A 1 112 ? -19.136 2.049 32.233 1.00 94.62 112 ILE A CA 1
ATOM 898 C C . ILE A 1 112 ? -19.617 1.726 33.652 1.00 94.62 112 ILE A C 1
ATOM 900 O O . ILE A 1 112 ? -20.466 0.855 33.824 1.00 94.62 112 ILE A O 1
ATOM 904 N N . SER A 1 113 ? -19.124 2.450 34.657 1.00 95.69 113 SER A N 1
ATOM 905 C CA . SER A 1 113 ? -19.522 2.263 36.054 1.00 95.69 113 SER A CA 1
ATOM 906 C C . SER A 1 113 ? -21.010 2.567 36.272 1.00 95.69 113 SER A C 1
ATOM 908 O O . SER A 1 113 ? -21.715 1.784 36.907 1.00 95.69 113 SER A O 1
ATOM 910 N N . ILE A 1 114 ? -21.521 3.648 35.668 1.00 96.12 114 ILE A N 1
ATOM 911 C CA . ILE A 1 114 ? -22.951 3.999 35.715 1.00 96.12 114 ILE A CA 1
ATOM 912 C C . ILE A 1 114 ? -23.802 2.894 35.081 1.00 96.12 114 ILE A C 1
ATOM 914 O O . ILE A 1 114 ? -24.782 2.454 35.679 1.00 96.12 114 ILE A O 1
ATOM 918 N N . ILE A 1 115 ? -23.422 2.415 33.893 1.00 95.12 115 ILE A N 1
ATOM 919 C CA . ILE A 1 115 ? -24.145 1.334 33.207 1.00 95.12 115 ILE A CA 1
ATOM 920 C C . ILE A 1 115 ? -24.138 0.063 34.066 1.00 95.12 115 ILE A C 1
ATOM 922 O O . ILE A 1 115 ? -25.186 -0.552 34.256 1.00 95.12 115 ILE A O 1
ATOM 926 N N . GLY A 1 116 ? -22.984 -0.300 34.632 1.00 94.88 116 GLY A N 1
ATOM 927 C CA . GLY A 1 116 ? -22.850 -1.453 35.521 1.00 94.88 116 GLY A CA 1
ATOM 928 C C . GLY A 1 116 ? -23.753 -1.359 36.751 1.00 94.88 116 GLY A C 1
ATOM 929 O O . GLY A 1 116 ? -24.422 -2.333 37.093 1.00 94.88 116 GLY A O 1
ATOM 930 N N . ALA A 1 117 ? -23.845 -0.181 37.371 1.00 96.00 117 ALA A N 1
ATOM 931 C CA . ALA A 1 117 ? -24.734 0.048 38.505 1.00 96.00 117 ALA A CA 1
ATOM 932 C C . ALA A 1 117 ? -26.213 -0.148 38.129 1.00 96.00 117 ALA A C 1
ATOM 934 O O . ALA A 1 117 ? -26.938 -0.852 38.832 1.00 96.00 117 ALA A O 1
ATOM 935 N N . VAL A 1 118 ? -26.657 0.414 36.998 1.00 95.94 118 VAL A N 1
ATOM 936 C CA . VAL A 1 118 ? -28.044 0.268 36.519 1.00 95.94 118 VAL A CA 1
ATOM 937 C C . VAL A 1 118 ? -28.377 -1.197 36.235 1.00 95.94 118 VAL A C 1
ATOM 939 O O . VAL A 1 118 ? -29.411 -1.691 36.685 1.00 95.94 118 VAL A O 1
ATOM 942 N N . VAL A 1 119 ? -27.492 -1.911 35.534 1.00 94.56 119 VAL A N 1
ATOM 943 C CA . VAL A 1 119 ? -27.673 -3.341 35.238 1.00 94.56 119 VAL A CA 1
ATOM 944 C C . VAL A 1 119 ? -27.722 -4.165 36.526 1.00 94.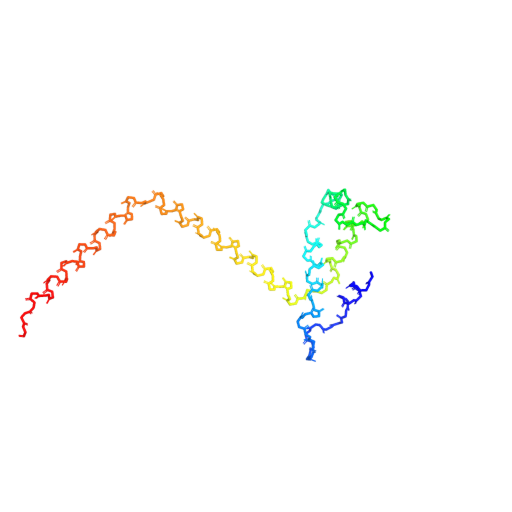56 119 VAL A C 1
ATOM 946 O O . VAL A 1 119 ? -28.576 -5.043 36.653 1.00 94.56 119 VAL A O 1
ATOM 949 N N . GLY A 1 120 ? -26.859 -3.866 37.500 1.00 93.94 120 GLY A N 1
ATOM 950 C CA . GLY A 1 120 ? -26.848 -4.541 38.798 1.00 93.94 120 GLY A CA 1
ATOM 951 C C . GLY A 1 120 ? -28.168 -4.388 39.557 1.00 93.94 120 GLY A C 1
ATOM 952 O O . GLY A 1 120 ? -28.704 -5.375 40.057 1.00 93.94 120 GLY A O 1
ATOM 953 N N . ILE A 1 121 ? -28.733 -3.176 39.580 1.00 93.38 121 ILE A N 1
ATOM 954 C CA . ILE A 1 121 ? -30.025 -2.896 40.228 1.00 93.38 121 ILE A CA 1
ATOM 955 C C . ILE A 1 121 ? -31.174 -3.613 39.508 1.00 93.38 121 ILE A C 1
ATOM 957 O O . ILE A 1 121 ? -32.024 -4.223 40.148 1.00 93.38 121 ILE A O 1
ATOM 961 N N . LEU A 1 122 ? -31.217 -3.574 38.174 1.00 91.44 122 LEU A N 1
ATOM 962 C CA . LEU A 1 122 ? -32.271 -4.262 37.419 1.00 91.44 122 LEU A CA 1
ATOM 963 C C . LEU A 1 122 ? -32.218 -5.781 37.623 1.00 91.44 122 LEU A C 1
ATOM 965 O O . LEU A 1 122 ? -33.259 -6.422 37.760 1.00 91.44 122 LEU A O 1
ATOM 969 N N . SER A 1 123 ? -31.012 -6.345 37.684 1.00 87.69 123 SER A N 1
ATOM 970 C CA . SER A 1 123 ? -30.806 -7.779 37.901 1.00 87.69 123 SER A CA 1
ATOM 971 C C . SER A 1 123 ? -31.241 -8.206 39.303 1.00 87.69 123 SER A C 1
ATOM 973 O O . SER A 1 123 ? -31.905 -9.231 39.453 1.00 87.69 123 SER A O 1
ATOM 975 N N . SER A 1 124 ? -30.926 -7.411 40.332 1.00 91.31 124 SER A N 1
ATOM 976 C CA . SER A 1 124 ? -31.377 -7.703 41.695 1.00 91.31 124 SER A CA 1
ATOM 977 C C . SER A 1 124 ? -32.899 -7.602 41.821 1.00 91.31 124 SER A C 1
ATOM 979 O O . SER A 1 124 ? -33.512 -8.479 42.424 1.00 91.31 124 SER A O 1
ATOM 981 N N . LEU A 1 125 ? -33.529 -6.609 41.183 1.00 87.69 125 LEU A N 1
ATOM 982 C CA . LEU A 1 125 ? -34.990 -6.476 41.141 1.00 87.69 125 LEU A CA 1
ATOM 983 C C . LEU A 1 125 ? -35.675 -7.660 40.440 1.00 87.69 125 LEU A C 1
ATOM 985 O O . LEU A 1 125 ? -36.717 -8.116 40.904 1.00 87.69 125 LEU A O 1
ATOM 989 N N . GLN A 1 126 ? -35.101 -8.185 39.353 1.00 85.62 126 GLN A N 1
ATOM 990 C CA . GLN A 1 126 ? -35.621 -9.391 38.696 1.00 85.62 126 GLN A CA 1
ATOM 991 C C . GLN A 1 126 ? -35.479 -10.637 39.575 1.00 85.62 126 GLN A C 1
ATOM 993 O O . GLN A 1 126 ? -36.408 -11.438 39.634 1.00 85.62 126 GLN A O 1
ATOM 998 N N . ALA A 1 127 ? -34.359 -10.783 40.289 1.00 82.06 127 ALA A N 1
ATOM 999 C CA . ALA A 1 127 ? -34.149 -11.887 41.228 1.00 82.06 127 ALA A CA 1
ATOM 1000 C C . ALA A 1 127 ? -35.110 -11.841 42.432 1.00 82.06 127 ALA A C 1
ATOM 1002 O O . ALA A 1 127 ? -35.396 -12.871 43.036 1.00 82.06 127 ALA A O 1
ATOM 1003 N N . LEU A 1 128 ? -35.624 -10.655 42.766 1.00 83.31 128 LEU A N 1
ATOM 1004 C CA . LEU A 1 128 ? -36.604 -10.428 43.831 1.00 83.31 128 LEU A CA 1
ATOM 1005 C C . LEU A 1 128 ? -38.063 -10.604 43.372 1.00 83.31 128 LEU A C 1
ATOM 1007 O O . LEU A 1 128 ? -38.973 -10.448 44.186 1.00 83.31 128 LEU A O 1
ATOM 1011 N N . LYS A 1 129 ? -38.317 -10.917 42.094 1.00 76.06 129 LYS A N 1
ATOM 1012 C CA . LYS A 1 129 ? -39.677 -11.133 41.588 1.00 76.06 129 LYS A CA 1
ATOM 1013 C C . LYS A 1 129 ? -40.230 -12.469 42.126 1.00 76.06 129 LYS A C 1
ATOM 1015 O O . LYS A 1 129 ? -39.637 -13.507 41.833 1.00 76.06 129 LYS A O 1
ATOM 1020 N N . PRO A 1 130 ? -41.343 -12.479 42.888 1.00 68.31 130 PRO A N 1
ATOM 1021 C CA . PRO A 1 130 ? -41.968 -13.725 43.329 1.00 68.31 130 PRO A CA 1
ATOM 1022 C C . PRO A 1 130 ? -42.550 -14.497 42.132 1.00 68.31 130 PRO A C 1
ATOM 1024 O O . PRO A 1 130 ? -42.962 -13.876 41.145 1.00 68.31 130 PRO A O 1
ATOM 1027 N N . ALA A 1 131 ? -42.525 -15.833 42.233 1.00 63.09 131 ALA A N 1
ATOM 1028 C CA . ALA A 1 131 ? -43.007 -16.778 41.220 1.00 63.09 131 ALA A CA 1
ATOM 1029 C C . ALA A 1 131 ? -44.493 -16.589 40.881 1.00 63.09 131 ALA A C 1
ATOM 1031 O O . ALA A 1 131 ? -45.278 -16.313 41.818 1.00 63.09 131 ALA A O 1
#

Sequence (131 aa):
MAAFELCKTPNFEAAGVQDEDSAVCSYLHLFAMLLDQKKHVRDLQENHVIEGGGLTSEEALQFFTCIGKNMRLGLFYLDIIIKIENFKRNRSFLLRSYLFIMKNMNKIIAVISIIGAVVGILSSLQALKPA

InterPro domains:
  IPR004158 Protein of unknown function DUF247, plant [PF03140] (1-122)

Foldseek 3Di:
DVLLVLLVPDDCPDPPRDLVSCVSLLVLLVVLVVLPDLVVLVVCCVVVVDVCVPDRSVRSNVVSPCSNVPGDHRPVNVVVVVVVVVVVVVVVVVVVVVVVCVVCVVVVVVVVVVVVVVVVVVVVVVVVDDD

Radius of gyration: 27.7 Å; chains: 1; bounding box: 66×29×69 Å

Secondary structure (DSSP, 8-state):
-HHHHHTT-S-TTSTT--GGGGHHHHHHHHHHHH--SHHHHHHHHHTTSS--TT--HHHHHHHHHHHHHHSPPPHHHHHHHHHHHHHHHHHHHHHHHHHHHHHHHHHHHHHHHHHHHHHHHHHHHHHT---